Protein AF-A0A358MB34-F1 (afdb_monomer_lite)

Foldseek 3Di:
DVVVCVVVVNDLVDAEEFADCAQPVSVVVQVVCVVVVSPRYDYPRCHNVND

Secondary structure (DSSP,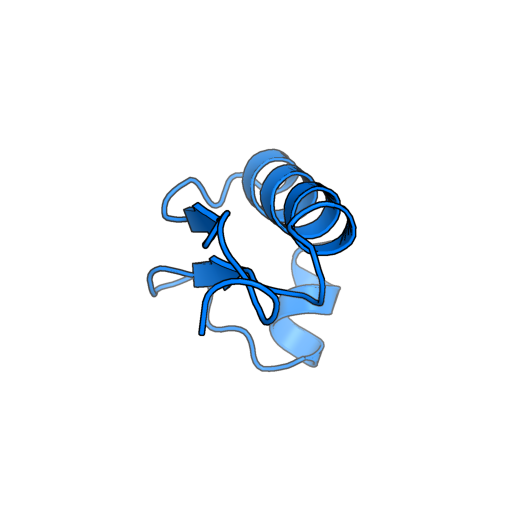 8-state):
-HHHHHHTT--TTS-EEE--SSSHHHHHHHHHHHHTT---EEE-SSHHHH-

Sequence (51 aa):
LRALFAAKGIDLGKPVITSCGSGVTAANINLALERIGHSNHALYDGSWAEW

Structure (mmCIF, N/CA/C/O backbone):
data_AF-A0A358MB34-F1
#
_entry.id   AF-A0A358MB34-F1
#
loop_
_atom_site.group_PDB
_atom_site.id
_atom_site.type_symbol
_atom_site.label_atom_id
_atom_site.label_alt_id
_atom_site.label_comp_id
_atom_site.label_asym_id
_atom_site.label_entity_id
_atom_site.label_seq_id
_atom_site.pdbx_PDB_ins_code
_atom_site.Cartn_x
_atom_site.Cartn_y
_atom_site.Cartn_z
_atom_site.occupancy
_atom_site.B_iso_or_equiv
_atom_site.auth_seq_id
_atom_site.auth_comp_id
_atom_site.auth_asym_id
_atom_site.auth_atom_id
_atom_site.pdbx_PDB_model_num
ATOM 1 N N . LEU A 1 1 ? -13.315 -2.962 2.240 1.00 91.31 1 LEU A N 1
ATOM 2 C CA . LEU A 1 1 ? -11.844 -2.975 2.041 1.00 91.31 1 LEU A CA 1
ATOM 3 C C . LEU A 1 1 ? -11.128 -4.002 2.927 1.00 91.31 1 LEU A C 1
ATOM 5 O O . LEU A 1 1 ? -10.452 -4.841 2.357 1.00 91.31 1 LEU A O 1
ATOM 9 N N . ARG A 1 2 ? -11.324 -4.050 4.261 1.00 94.50 2 ARG A N 1
ATOM 10 C CA . ARG A 1 2 ? -10.703 -5.090 5.129 1.00 94.50 2 ARG A CA 1
ATOM 11 C C . ARG A 1 2 ? -10.928 -6.529 4.638 1.00 94.50 2 ARG A C 1
ATOM 13 O O . ARG A 1 2 ? -9.970 -7.269 4.460 1.00 94.50 2 ARG A O 1
ATOM 20 N N . ALA A 1 3 ? -12.179 -6.887 4.341 1.00 95.75 3 ALA A N 1
ATOM 21 C CA . ALA A 1 3 ? -12.521 -8.211 3.814 1.00 95.75 3 ALA A CA 1
ATOM 22 C C . ALA A 1 3 ? -11.857 -8.517 2.458 1.00 95.75 3 ALA A C 1
ATOM 24 O O . ALA A 1 3 ? -11.527 -9.664 2.192 1.00 95.75 3 ALA A O 1
ATOM 25 N N . LEU A 1 4 ? -11.619 -7.500 1.619 1.00 97.06 4 LEU A N 1
ATOM 26 C CA . LEU A 1 4 ? -10.950 -7.676 0.328 1.00 97.06 4 LEU A CA 1
ATOM 27 C C . LEU A 1 4 ? -9.470 -8.021 0.523 1.00 97.06 4 LEU A C 1
ATOM 29 O O . LEU A 1 4 ? -8.982 -8.951 -0.105 1.00 97.06 4 LEU A O 1
ATOM 33 N N . PHE A 1 5 ? -8.781 -7.314 1.423 1.00 96.31 5 PHE A N 1
ATOM 34 C CA . PHE A 1 5 ? -7.398 -7.630 1.786 1.00 96.31 5 PHE A CA 1
ATOM 35 C C . PHE A 1 5 ? -7.278 -9.045 2.368 1.00 96.31 5 PHE A C 1
ATOM 37 O O . PHE A 1 5 ? -6.451 -9.823 1.898 1.00 96.31 5 PHE A O 1
ATOM 44 N N . ALA A 1 6 ? -8.169 -9.420 3.293 1.00 94.75 6 ALA A N 1
ATOM 45 C CA . ALA A 1 6 ? -8.206 -10.770 3.860 1.00 94.75 6 ALA A CA 1
ATOM 46 C C . ALA A 1 6 ? -8.489 -11.851 2.797 1.00 94.75 6 ALA A C 1
ATOM 48 O O . ALA A 1 6 ? -7.809 -12.871 2.760 1.00 94.75 6 ALA A O 1
ATOM 49 N N . ALA A 1 7 ? -9.429 -11.609 1.876 1.00 97.06 7 ALA A N 1
ATOM 50 C CA . ALA A 1 7 ? -9.734 -12.524 0.771 1.00 97.06 7 ALA A CA 1
ATOM 51 C C . ALA A 1 7 ? -8.571 -12.681 -0.227 1.00 97.06 7 ALA A C 1
ATOM 53 O O . ALA A 1 7 ? -8.504 -13.676 -0.945 1.00 97.06 7 ALA A O 1
ATOM 54 N N . LYS A 1 8 ? -7.654 -11.709 -0.281 1.00 96.56 8 LYS A N 1
ATOM 55 C CA . LYS A 1 8 ? -6.401 -11.784 -1.046 1.00 96.56 8 LYS A CA 1
ATOM 56 C C . LYS A 1 8 ? -5.230 -12.346 -0.234 1.00 96.56 8 LYS A C 1
ATOM 58 O O . LYS A 1 8 ? -4.109 -12.347 -0.728 1.00 96.56 8 LYS A O 1
ATOM 63 N N . GLY A 1 9 ? -5.483 -12.838 0.980 1.00 95.94 9 GLY A N 1
ATOM 64 C CA . GLY A 1 9 ? -4.470 -13.442 1.844 1.00 95.94 9 GLY A CA 1
ATOM 65 C C . GLY A 1 9 ? -3.531 -12.435 2.509 1.00 95.94 9 GLY A C 1
ATOM 66 O O . GLY A 1 9 ? -2.494 -12.837 3.030 1.00 95.94 9 GLY A O 1
ATOM 67 N N . ILE A 1 10 ? -3.865 -11.139 2.502 1.00 96.12 10 ILE A N 1
ATOM 68 C CA . ILE A 1 10 ? -3.061 -10.131 3.197 1.00 96.12 10 ILE A CA 1
ATOM 69 C C . ILE A 1 10 ? -3.333 -10.224 4.699 1.00 96.12 10 ILE A C 1
ATOM 71 O O . ILE A 1 10 ? -4.439 -9.953 5.173 1.00 96.12 10 ILE A O 1
ATOM 75 N N . ASP A 1 11 ? -2.292 -10.590 5.440 1.00 95.50 11 ASP A N 1
ATOM 76 C CA . ASP A 1 11 ? -2.268 -10.621 6.898 1.00 95.50 11 ASP A CA 1
ATOM 77 C C . ASP A 1 11 ? -2.078 -9.203 7.454 1.00 95.50 11 ASP A C 1
ATOM 79 O O . ASP A 1 11 ? -0.970 -8.672 7.494 1.00 95.50 11 ASP A O 1
ATOM 83 N N . LEU A 1 12 ? -3.174 -8.588 7.904 1.00 95.31 12 LEU A N 1
ATOM 84 C CA . LEU A 1 12 ? -3.168 -7.239 8.485 1.00 95.31 12 LEU A CA 1
ATOM 85 C C . LEU A 1 12 ? -2.522 -7.170 9.885 1.00 95.31 12 LEU A C 1
ATOM 87 O O . LEU A 1 12 ? -2.491 -6.088 10.473 1.00 95.31 12 LEU A O 1
ATOM 91 N N . GLY A 1 13 ? -2.029 -8.293 10.424 1.00 96.25 13 GLY A N 1
ATOM 92 C CA . GLY A 1 13 ? -1.190 -8.341 11.624 1.00 96.25 13 GLY A CA 1
ATOM 93 C C . GLY A 1 13 ? 0.299 -8.091 11.353 1.00 96.25 13 GLY A C 1
ATOM 94 O O . GLY A 1 13 ? 1.074 -7.968 12.301 1.00 96.25 13 GLY A O 1
ATOM 95 N N . LYS A 1 14 ? 0.712 -8.001 10.083 1.00 97.00 14 LYS A N 1
ATOM 96 C CA . LYS A 1 14 ? 2.104 -7.781 9.661 1.00 97.00 14 LYS A CA 1
ATOM 97 C C . LYS A 1 14 ? 2.263 -6.452 8.920 1.00 97.00 14 LYS A C 1
ATOM 99 O O . LYS A 1 14 ? 1.273 -5.947 8.399 1.00 97.00 14 LYS A O 1
ATOM 104 N N . PRO A 1 15 ? 3.488 -5.900 8.840 1.00 97.88 15 PRO A N 1
ATOM 105 C CA . PRO A 1 15 ? 3.757 -4.770 7.963 1.00 97.88 15 PRO A CA 1
ATOM 106 C C . PRO A 1 15 ? 3.411 -5.096 6.506 1.00 97.88 15 PRO A C 1
ATOM 108 O O . PRO A 1 15 ? 3.719 -6.193 6.032 1.00 97.88 15 PRO A O 1
ATOM 111 N N . VAL A 1 16 ? 2.828 -4.139 5.785 1.00 98.12 16 VAL A N 1
ATOM 112 C CA . VAL A 1 16 ? 2.551 -4.265 4.346 1.00 98.12 16 VAL A CA 1
ATOM 113 C C . VAL A 1 16 ? 3.406 -3.276 3.559 1.00 98.12 16 VAL A C 1
ATOM 115 O O . VAL A 1 16 ? 3.322 -2.071 3.774 1.00 98.12 16 VAL A O 1
ATOM 118 N N . ILE A 1 17 ? 4.200 -3.784 2.614 1.00 98.06 17 ILE A N 1
ATOM 119 C CA . ILE A 1 17 ? 4.927 -2.959 1.644 1.00 98.06 17 ILE A CA 1
ATOM 120 C C . ILE A 1 17 ? 4.223 -3.049 0.292 1.00 98.06 17 ILE A C 1
ATOM 122 O O . ILE A 1 17 ? 3.969 -4.146 -0.208 1.00 98.06 17 ILE A O 1
ATOM 126 N N . THR A 1 18 ? 3.900 -1.903 -0.301 1.00 98.25 18 THR A N 1
ATOM 127 C CA . THR A 1 18 ? 3.272 -1.818 -1.627 1.00 98.25 18 THR A CA 1
ATOM 128 C C . THR A 1 18 ? 4.297 -1.411 -2.688 1.00 98.25 18 THR A C 1
ATOM 130 O O . THR A 1 18 ? 5.186 -0.606 -2.424 1.00 98.25 18 THR A O 1
ATOM 133 N N . SER A 1 19 ? 4.191 -1.979 -3.892 1.00 98.31 19 SER A N 1
ATOM 134 C CA . SER A 1 19 ? 5.051 -1.670 -5.044 1.00 98.31 19 SER A CA 1
ATOM 135 C C . SER A 1 19 ? 4.271 -1.855 -6.350 1.00 98.31 19 SER A C 1
ATOM 137 O O . SER A 1 19 ? 3.260 -2.563 -6.385 1.00 98.31 19 SER A O 1
ATOM 139 N N . CYS A 1 20 ? 4.698 -1.178 -7.415 1.00 97.75 20 CYS A N 1
ATOM 140 C CA . CYS A 1 20 ? 4.161 -1.352 -8.766 1.00 97.75 20 CYS A CA 1
ATOM 141 C C . CYS A 1 20 ? 5.250 -1.059 -9.814 1.00 97.75 20 CYS A C 1
ATOM 143 O O . CYS A 1 20 ? 6.416 -1.333 -9.566 1.00 97.75 20 CYS A O 1
ATOM 145 N N . GLY A 1 21 ? 4.891 -0.519 -10.983 1.00 98.06 21 GLY A N 1
ATOM 146 C CA . GLY A 1 21 ? 5.873 -0.080 -11.980 1.00 98.06 21 GLY A CA 1
ATOM 147 C C . GLY A 1 21 ? 6.640 1.182 -11.565 1.00 98.06 21 GLY A C 1
ATOM 148 O O . GLY A 1 21 ? 7.855 1.228 -11.682 1.00 98.06 21 GLY A O 1
ATOM 149 N N . SER A 1 22 ? 5.930 2.194 -11.062 1.00 97.19 22 SER A N 1
ATOM 150 C CA . SER A 1 22 ? 6.445 3.561 -10.857 1.00 97.19 22 SER A CA 1
ATOM 151 C C . SER A 1 22 ? 6.011 4.196 -9.528 1.00 97.19 22 SER A C 1
ATOM 153 O O . SER A 1 22 ? 5.891 5.412 -9.435 1.00 97.19 22 SER A O 1
ATOM 155 N N . GLY A 1 23 ? 5.605 3.394 -8.543 1.00 97.88 23 GLY A N 1
ATOM 156 C CA . GLY A 1 23 ? 5.027 3.874 -7.278 1.00 97.88 23 GLY A CA 1
ATOM 157 C C . GLY A 1 23 ? 3.567 4.353 -7.366 1.00 97.88 23 GLY A C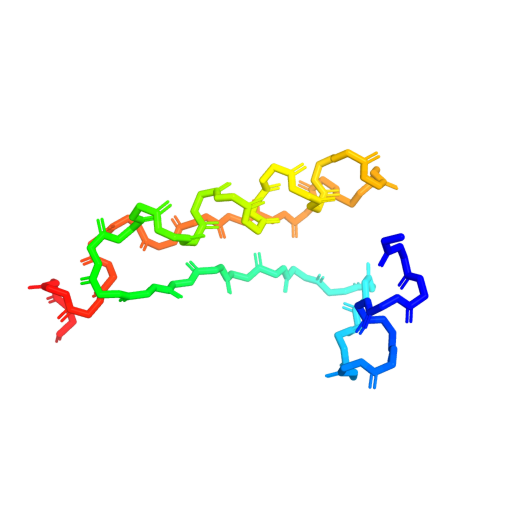 1
ATOM 158 O O . GLY A 1 23 ? 2.798 4.162 -6.425 1.00 97.88 23 GLY A O 1
ATOM 159 N N . VAL A 1 24 ? 3.111 4.868 -8.514 1.00 97.88 24 VAL A N 1
ATOM 160 C CA . VAL A 1 24 ? 1.795 5.535 -8.642 1.00 97.88 24 VAL A CA 1
ATOM 161 C C . VAL A 1 24 ? 0.608 4.641 -8.259 1.00 97.88 24 VAL A C 1
ATOM 163 O O . VAL A 1 24 ? -0.277 5.057 -7.515 1.00 97.88 24 VAL A O 1
ATOM 166 N N . THR A 1 25 ? 0.561 3.394 -8.740 1.00 98.06 25 THR A N 1
ATOM 167 C CA . THR A 1 25 ? -0.565 2.492 -8.415 1.00 98.06 25 THR A CA 1
ATOM 168 C C . THR A 1 25 ? -0.479 1.980 -6.977 1.00 98.06 25 THR A C 1
ATOM 170 O O . THR A 1 25 ? -1.506 1.833 -6.313 1.00 98.06 25 THR A O 1
ATOM 173 N N . ALA A 1 26 ? 0.737 1.754 -6.477 1.00 98.25 26 ALA A N 1
ATOM 174 C CA . ALA A 1 26 ? 0.975 1.325 -5.104 1.00 98.25 26 ALA A CA 1
ATOM 175 C C . ALA A 1 26 ? 0.460 2.362 -4.090 1.00 98.25 26 ALA A C 1
ATOM 177 O O . ALA A 1 26 ? -0.127 1.979 -3.077 1.00 98.25 26 ALA A O 1
ATOM 178 N N . ALA A 1 27 ? 0.559 3.6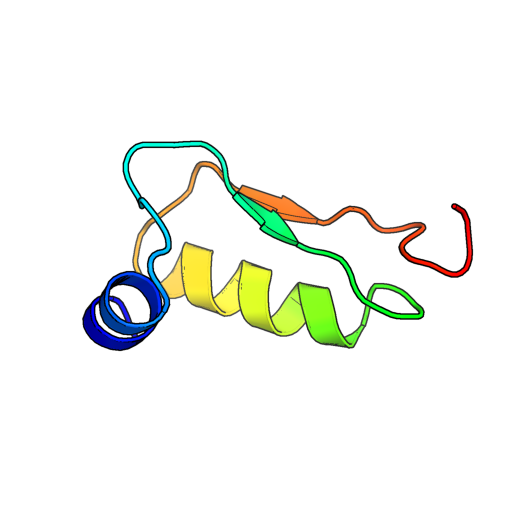61 -4.403 1.00 98.31 27 ALA A N 1
ATOM 179 C CA . ALA A 1 27 ? 0.088 4.738 -3.530 1.00 98.31 27 ALA A CA 1
ATOM 180 C C . ALA A 1 27 ? -1.414 4.636 -3.219 1.00 98.31 27 ALA A C 1
ATOM 182 O O . ALA A 1 27 ? -1.835 4.876 -2.086 1.00 98.31 27 ALA A O 1
ATOM 183 N N . ASN A 1 28 ? -2.222 4.186 -4.186 1.00 98.19 28 ASN A N 1
ATOM 184 C CA . ASN A 1 28 ? -3.652 3.945 -3.973 1.00 98.19 28 ASN A CA 1
ATOM 185 C C . ASN A 1 28 ? -3.908 2.808 -2.973 1.00 98.19 28 ASN A C 1
ATOM 187 O O . ASN A 1 28 ? -4.838 2.888 -2.168 1.00 98.19 28 ASN A O 1
ATOM 191 N N . ILE A 1 29 ? -3.089 1.751 -3.002 1.00 97.81 29 ILE A N 1
ATOM 192 C CA . ILE A 1 29 ? -3.199 0.634 -2.054 1.00 97.81 29 ILE A CA 1
ATOM 193 C C . ILE A 1 29 ? -2.763 1.089 -0.658 1.00 97.81 29 ILE A C 1
ATOM 195 O O . ILE A 1 29 ? -3.444 0.769 0.315 1.00 97.81 29 ILE A O 1
ATOM 199 N N . ASN A 1 30 ? -1.704 1.895 -0.563 1.00 97.69 30 ASN A N 1
ATOM 200 C CA . ASN A 1 30 ? -1.252 2.485 0.698 1.00 97.69 30 ASN A CA 1
ATOM 201 C C . ASN A 1 30 ? -2.347 3.349 1.345 1.00 97.69 30 ASN A C 1
ATOM 203 O O . ASN A 1 30 ? -2.670 3.190 2.521 1.00 97.69 30 ASN A O 1
ATOM 207 N N . LEU A 1 31 ? -3.021 4.189 0.552 1.0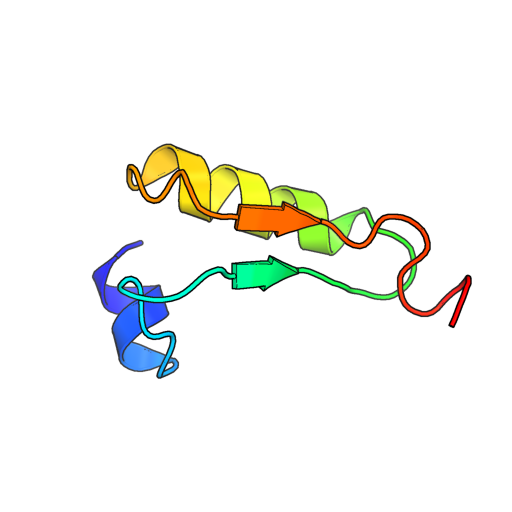0 98.25 31 LEU A N 1
ATOM 208 C CA . LEU A 1 31 ? -4.181 4.946 1.025 1.00 98.25 31 LEU A CA 1
ATOM 209 C C . LEU A 1 31 ? -5.329 4.025 1.466 1.00 98.25 31 LEU A C 1
ATOM 211 O O . LEU A 1 31 ? -5.990 4.296 2.467 1.00 98.25 31 LEU A O 1
ATOM 215 N N . ALA A 1 32 ? -5.591 2.935 0.742 1.00 98.19 32 ALA A N 1
ATOM 216 C CA . ALA A 1 32 ? -6.630 1.982 1.118 1.00 98.19 32 ALA A CA 1
ATOM 217 C C . ALA A 1 32 ? -6.328 1.272 2.452 1.00 98.19 32 ALA A C 1
ATOM 219 O O . ALA A 1 32 ? -7.269 1.031 3.213 1.00 98.19 32 ALA A O 1
ATOM 220 N N . LEU A 1 33 ? -5.055 0.965 2.742 1.00 98.12 33 LEU A N 1
ATOM 221 C CA . LEU A 1 33 ? -4.590 0.416 4.025 1.00 98.12 33 LEU A CA 1
ATOM 222 C C . LEU A 1 33 ? -4.791 1.425 5.166 1.00 98.12 33 LEU A C 1
ATOM 224 O O . LEU A 1 33 ? -5.406 1.091 6.182 1.00 98.12 33 LEU A O 1
ATOM 228 N N . GLU A 1 34 ? -4.407 2.683 4.946 1.00 98.06 34 GLU A N 1
ATOM 229 C CA . GLU A 1 34 ? -4.634 3.762 5.911 1.00 98.06 34 GLU A CA 1
ATOM 230 C C . GLU A 1 34 ? -6.132 3.951 6.201 1.00 98.06 34 GLU A C 1
ATOM 232 O O . GLU A 1 34 ? -6.567 3.986 7.350 1.00 98.06 34 GLU A O 1
ATOM 237 N N . ARG A 1 35 ? -6.970 3.965 5.156 1.00 98.19 35 ARG A N 1
ATOM 238 C CA . ARG A 1 35 ? -8.430 4.126 5.275 1.00 98.19 35 ARG A CA 1
ATOM 239 C C . ARG A 1 35 ? -9.114 3.013 6.053 1.00 98.19 35 ARG A C 1
ATOM 241 O O . ARG A 1 35 ? -10.189 3.244 6.605 1.00 98.19 35 ARG A O 1
ATOM 248 N N . ILE A 1 36 ? -8.541 1.811 6.079 1.00 97.31 36 ILE A N 1
ATOM 249 C CA . ILE A 1 36 ? -9.067 0.737 6.918 1.00 97.31 36 ILE A CA 1
ATOM 250 C C . ILE A 1 36 ? -8.511 0.772 8.336 1.00 97.31 36 ILE A C 1
ATOM 252 O O . ILE A 1 36 ? -8.996 -0.011 9.141 1.00 97.31 36 ILE A O 1
ATOM 256 N N . GLY A 1 37 ? -7.571 1.655 8.671 1.00 97.00 37 GLY A N 1
ATOM 257 C CA . GLY A 1 37 ? -6.933 1.730 9.986 1.00 97.00 37 GLY A CA 1
ATOM 258 C C . GLY A 1 37 ? -5.819 0.700 10.174 1.00 97.00 37 GLY A C 1
ATOM 259 O O . GLY A 1 37 ? -5.581 0.255 11.293 1.00 97.00 37 GLY A O 1
ATOM 260 N N . HIS A 1 38 ? -5.192 0.252 9.086 1.00 97.62 38 HIS A N 1
ATOM 261 C CA . HIS A 1 38 ? -3.937 -0.485 9.148 1.00 97.62 38 HIS A CA 1
ATOM 262 C C . HIS A 1 38 ? -2.821 0.517 8.865 1.00 97.62 38 HIS A C 1
ATOM 264 O O . HIS A 1 38 ? -2.616 0.845 7.707 1.00 97.62 38 HIS A O 1
ATOM 270 N N . SER A 1 39 ? -2.154 1.017 9.908 1.00 97.19 39 SER A N 1
ATOM 271 C CA . SER A 1 39 ? -1.123 2.068 9.828 1.00 97.19 39 SER A CA 1
ATOM 272 C C . SER A 1 39 ? 0.310 1.533 9.701 1.00 97.19 39 SER A C 1
ATOM 274 O O . SER A 1 39 ? 1.243 2.300 9.493 1.00 97.19 39 SER A O 1
ATOM 276 N N . ASN A 1 40 ? 0.500 0.214 9.798 1.00 97.69 40 ASN A N 1
ATOM 277 C CA . ASN A 1 40 ? 1.798 -0.439 9.625 1.00 97.69 40 ASN A CA 1
ATOM 278 C C . ASN A 1 40 ? 2.059 -0.762 8.143 1.00 97.69 40 ASN A C 1
ATOM 280 O O . ASN A 1 40 ? 2.166 -1.922 7.750 1.00 97.69 40 ASN A O 1
ATOM 284 N N . HIS A 1 41 ? 2.102 0.269 7.303 1.00 98.00 41 HIS A N 1
ATOM 285 C CA . HIS A 1 41 ? 2.328 0.137 5.864 1.00 98.00 41 HIS A CA 1
ATOM 286 C C . HIS A 1 41 ? 3.371 1.127 5.367 1.00 98.0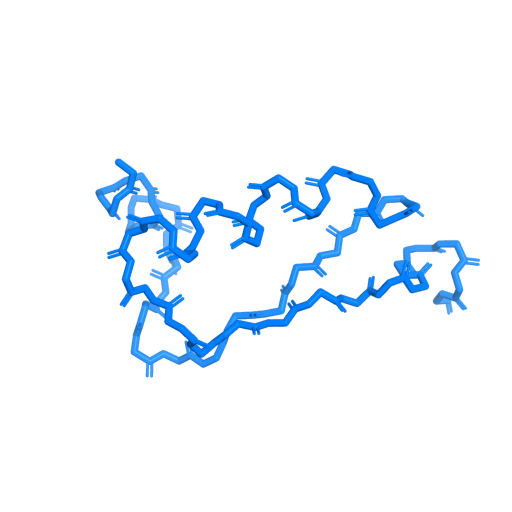0 41 HIS A C 1
ATOM 288 O O . HIS A 1 41 ? 3.578 2.188 5.953 1.00 98.00 41 HIS A O 1
ATOM 294 N N . ALA A 1 42 ? 4.024 0.770 4.267 1.00 98.25 42 ALA A N 1
ATOM 295 C CA . ALA A 1 42 ? 4.874 1.678 3.522 1.00 98.25 42 ALA A CA 1
ATOM 296 C C . ALA A 1 42 ? 4.800 1.385 2.022 1.00 98.25 42 ALA A C 1
ATOM 298 O O . ALA A 1 42 ? 4.406 0.307 1.571 1.00 98.25 42 ALA A O 1
ATOM 299 N N . LEU A 1 43 ? 5.195 2.379 1.241 1.00 98.31 43 LEU A N 1
ATOM 300 C CA . LEU A 1 43 ? 5.291 2.28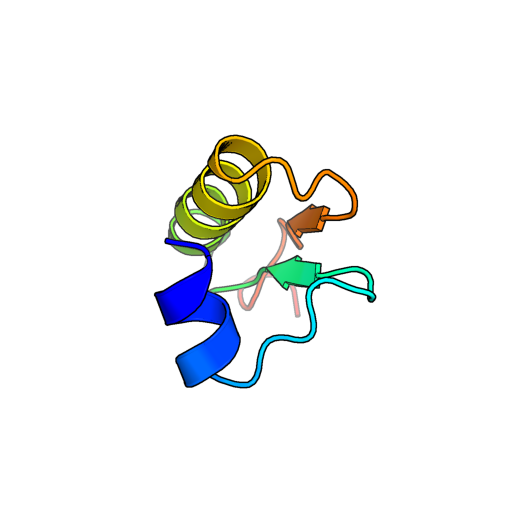9 -0.204 1.00 98.31 43 LEU A CA 1
ATOM 301 C C . LEU A 1 43 ? 6.764 2.251 -0.594 1.00 98.31 43 LEU A C 1
ATOM 303 O O . LEU A 1 43 ? 7.538 3.108 -0.173 1.00 98.31 43 LEU A O 1
ATOM 307 N N . TYR A 1 44 ? 7.139 1.262 -1.401 1.00 98.25 44 TYR A N 1
ATOM 308 C CA . TYR A 1 44 ? 8.437 1.248 -2.054 1.00 98.25 44 TYR A CA 1
ATOM 309 C C . TYR A 1 44 ? 8.376 2.145 -3.296 1.00 98.25 44 TYR A C 1
ATOM 311 O O . TYR A 1 44 ? 7.884 1.736 -4.352 1.00 98.25 44 TYR A O 1
ATOM 319 N N . ASP A 1 45 ? 8.811 3.395 -3.130 1.00 96.50 45 ASP A N 1
ATOM 320 C CA . ASP A 1 45 ? 8.609 4.469 -4.113 1.00 96.50 45 ASP A CA 1
ATOM 321 C C . ASP A 1 45 ? 9.334 4.215 -5.433 1.00 96.50 45 ASP A C 1
ATOM 323 O O . ASP A 1 45 ? 8.720 4.289 -6.497 1.00 96.50 45 ASP A O 1
ATOM 327 N N . GLY A 1 46 ? 10.593 3.773 -5.356 1.00 96.38 46 GLY A N 1
ATOM 328 C CA . GLY A 1 46 ? 11.367 3.374 -6.527 1.00 96.38 46 GLY A CA 1
ATOM 329 C C . GLY A 1 46 ? 10.699 2.264 -7.338 1.00 96.38 46 GLY A C 1
ATOM 330 O O . GLY A 1 46 ? 10.739 2.282 -8.571 1.00 96.38 46 GLY A O 1
ATOM 331 N N . SER A 1 47 ? 9.961 1.370 -6.664 1.00 98.25 47 SER A N 1
ATOM 332 C CA . SER A 1 47 ? 9.130 0.356 -7.317 1.00 98.25 47 SER A CA 1
ATOM 333 C C . SER A 1 47 ? 9.946 -0.458 -8.340 1.00 98.25 47 SER A C 1
ATOM 335 O O . SER A 1 47 ? 11.156 -0.605 -8.200 1.00 98.25 47 SER A O 1
ATOM 337 N N . TRP A 1 48 ? 9.312 -1.028 -9.365 1.00 97.31 48 TRP A N 1
ATOM 338 C CA . TRP A 1 48 ? 10.028 -1.759 -10.415 1.00 97.31 48 TRP A CA 1
ATOM 339 C C . TRP A 1 48 ? 11.009 -0.896 -11.221 1.00 97.31 48 TRP A C 1
ATOM 341 O O . TRP A 1 48 ? 11.936 -1.426 -11.814 1.00 97.31 48 TRP A O 1
ATOM 351 N N . ALA A 1 49 ? 10.790 0.418 -11.300 1.00 96.69 49 ALA A N 1
ATOM 352 C CA . ALA A 1 49 ? 11.679 1.310 -12.037 1.00 96.69 49 ALA A CA 1
ATOM 353 C C . ALA A 1 49 ? 13.057 1.466 -11.369 1.00 96.69 49 ALA A C 1
ATOM 355 O O . ALA A 1 49 ? 14.029 1.749 -12.066 1.00 96.69 49 ALA A O 1
ATOM 356 N N . GLU A 1 50 ? 13.135 1.307 -10.046 1.00 97.56 50 GLU A N 1
ATOM 357 C CA . GLU A 1 50 ? 14.387 1.352 -9.281 1.00 97.56 50 GLU A CA 1
ATOM 358 C C . GLU A 1 50 ? 14.997 -0.036 -9.035 1.00 97.56 50 GLU A C 1
ATOM 360 O O . GLU A 1 50 ? 16.222 -0.134 -8.972 1.00 97.56 50 GLU A O 1
ATOM 365 N N . TRP A 1 51 ? 14.163 -1.071 -8.876 1.00 90.69 51 TRP A N 1
ATOM 366 C CA . TRP A 1 51 ? 14.584 -2.443 -8.557 1.00 90.69 51 TRP A CA 1
ATOM 367 C C . TRP A 1 51 ? 15.508 -3.066 -9.613 1.00 90.69 51 TRP A C 1
ATOM 369 O O . TRP A 1 51 ? 16.534 -3.661 -9.208 1.00 90.69 51 TRP A O 1
#

Radius of gyration: 10.89 Å; chains: 1; bounding box: 27×19×24 Å

pLDDT: mean 97.08, std 1.57, range [90.69, 98.31]